Protein AF-A0A843KQL4-F1 (afdb_monomer)

Solvent-accessible surface area (backbone atoms only — not comparable to full-atom values): 5276 Å² total; per-residue (Å²): 132,83,59,69,46,58,51,49,35,49,45,42,48,71,45,52,50,55,50,54,46,50,42,54,73,65,51,84,38,61,89,78,55,59,68,69,56,55,52,53,52,51,51,55,51,51,52,54,34,55,60,31,44,73,75,45,60,76,89,53,32,64,64,54,48,52,47,50,54,50,39,50,52,56,48,51,52,52,53,55,51,55,58,76,68,52,76,78,84,82,128

Foldseek 3Di:
DPDVLVVLLCCLLPPVLVVLLVCCLVCVCVPPDDLVRSLVVNVVSLVSNVVSLVVDDPVCSVVSVVSSVVSNVVSVVSSVVSVVVDDPDDD

Secondary structure (DSSP, 8-state):
---HHHHHHHHIIIIIHHHHHHHHHTSTTTTTS-HHHHHHHHHHHHHHHHHHHTTS-TTTHHHHHHHHHHHHHHHHHHHHHHHHTSPP---

Radius of gyration: 15.16 Å; Cα contacts (8 Å, |Δi|>4): 60; chains: 1; bounding box: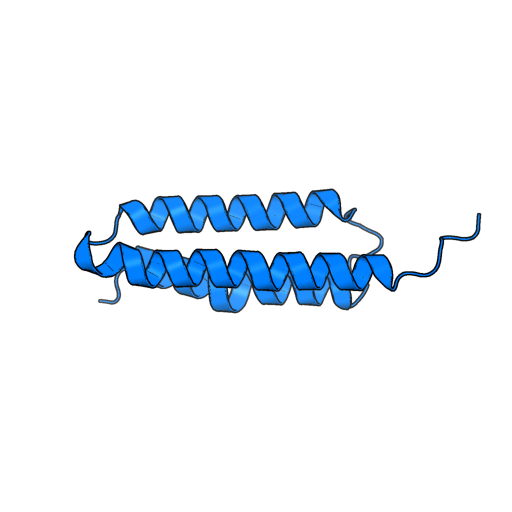 48×18×42 Å

Nearest PDB structures (foldseek):
  6yo8-assembly2_C  TM=5.116E-01  e=3.878E+00  Homo sapiens
  1ywt-assembly1_A  TM=5.260E-01  e=5.109E+00  Homo sapiens
  6byj-assembly1_A  TM=5.371E-01  e=8.864E+00  Homo sapiens

Mean predicted aligned error: 6.34 Å

pLDDT: mean 84.56, std 15.19, range [39.91, 97.25]

Sequence (91 aa):
MTNPHKQLIDTICNEVLPNMVRLCESKKMADALNQDQFVTLIEQKIERANKSLKMLPPEEQPLYRQKIDYAYADNIDRLRREIANRPPVSL

Structure (mmCIF, N/CA/C/O backbone):
data_AF-A0A843KQL4-F1
#
_entry.id   AF-A0A843KQL4-F1
#
loop_
_atom_site.group_PDB
_atom_site.id
_atom_site.type_symbol
_atom_site.label_atom_id
_atom_site.label_alt_id
_atom_site.label_comp_id
_atom_site.label_asym_id
_atom_site.label_entity_id
_atom_site.label_seq_id
_atom_site.pdbx_PDB_ins_code
_atom_site.Cartn_x
_atom_site.Cartn_y
_atom_site.Cartn_z
_atom_site.occupancy
_atom_site.B_iso_or_equiv
_atom_site.auth_seq_id
_atom_site.auth_comp_id
_atom_site.auth_asym_id
_atom_site.auth_atom_id
_atom_site.pdbx_PDB_model_num
ATOM 1 N N . MET A 1 1 ? -24.177 1.277 5.577 1.00 53.41 1 MET A N 1
ATOM 2 C CA . MET A 1 1 ? -23.251 2.029 4.702 1.00 53.41 1 MET A CA 1
ATOM 3 C C . MET A 1 1 ? -21.836 1.621 5.059 1.00 53.41 1 MET A C 1
ATOM 5 O O . MET A 1 1 ? -21.492 1.662 6.234 1.00 53.41 1 MET A O 1
ATOM 9 N N . THR A 1 2 ? -21.051 1.152 4.094 1.00 73.38 2 THR A N 1
ATOM 10 C CA . THR A 1 2 ? -19.653 0.758 4.319 1.00 73.38 2 THR A CA 1
ATOM 11 C C . THR A 1 2 ? -18.834 2.004 4.659 1.00 73.38 2 THR A C 1
ATOM 13 O O . THR A 1 2 ? -19.000 3.035 4.013 1.00 73.38 2 THR A O 1
ATOM 16 N N . ASN A 1 3 ? -17.991 1.944 5.693 1.00 88.25 3 ASN A N 1
ATOM 17 C CA . ASN A 1 3 ? -17.180 3.091 6.103 1.00 88.25 3 ASN A CA 1
ATOM 18 C C . ASN A 1 3 ? -16.250 3.510 4.936 1.00 88.25 3 ASN A C 1
ATOM 20 O O . ASN A 1 3 ? -15.478 2.671 4.459 1.00 88.25 3 ASN A O 1
ATOM 24 N N . PRO A 1 4 ? -16.295 4.777 4.481 1.00 93.31 4 PRO A N 1
ATOM 25 C CA . PRO A 1 4 ? -15.552 5.227 3.303 1.00 93.31 4 PRO A CA 1
ATOM 26 C C . PRO A 1 4 ? -14.030 5.145 3.486 1.00 93.31 4 PRO A C 1
ATOM 28 O O . PRO A 1 4 ? -13.302 4.921 2.521 1.00 93.31 4 PRO A O 1
ATOM 31 N N . HIS A 1 5 ? -13.530 5.267 4.719 1.00 95.06 5 HIS A N 1
ATOM 32 C CA . HIS A 1 5 ? -12.105 5.119 5.017 1.00 95.06 5 HIS A CA 1
ATOM 33 C C . HIS A 1 5 ? -11.646 3.665 4.892 1.0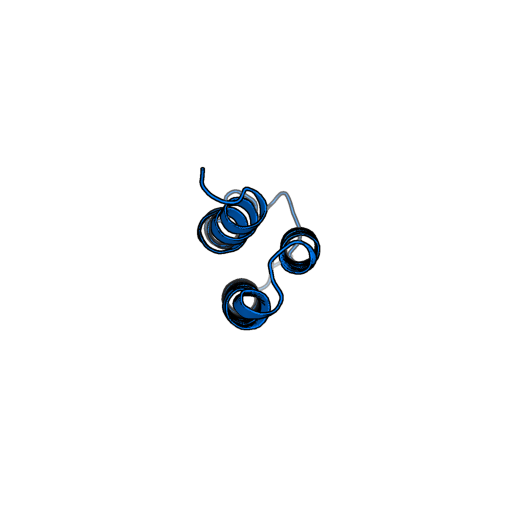0 95.06 5 HIS A C 1
ATOM 35 O O . HIS A 1 5 ? -10.568 3.423 4.353 1.00 95.06 5 HIS A O 1
ATOM 41 N N . LYS A 1 6 ? -12.479 2.701 5.311 1.00 94.38 6 LYS A N 1
ATOM 42 C CA . LYS A 1 6 ? -12.202 1.267 5.118 1.00 94.38 6 LYS A CA 1
ATOM 43 C C . LYS A 1 6 ? -12.140 0.929 3.635 1.00 94.38 6 LYS A C 1
ATOM 45 O O . LYS A 1 6 ? -11.152 0.361 3.185 1.00 94.38 6 LYS A O 1
ATOM 50 N N . GLN A 1 7 ? -13.143 1.373 2.872 1.00 95.12 7 GLN A N 1
ATOM 51 C CA . GLN A 1 7 ? -13.173 1.174 1.422 1.00 95.12 7 GLN A CA 1
ATOM 52 C C . GLN A 1 7 ? -11.942 1.766 0.741 1.00 95.12 7 GLN A C 1
ATOM 54 O O . GLN A 1 7 ? -11.346 1.108 -0.100 1.00 95.12 7 GLN A O 1
ATOM 59 N N . LEU A 1 8 ? -11.514 2.972 1.127 1.00 95.56 8 LEU A N 1
ATOM 60 C CA . LEU A 1 8 ? -10.320 3.570 0.538 1.00 95.56 8 LEU A CA 1
ATOM 61 C C . LEU A 1 8 ? -9.058 2.745 0.822 1.00 95.56 8 LEU A C 1
ATOM 63 O O . LEU A 1 8 ? -8.253 2.554 -0.088 1.00 95.56 8 LEU A O 1
ATOM 67 N N . ILE A 1 9 ? -8.876 2.270 2.058 1.00 95.81 9 ILE A N 1
ATOM 68 C CA . ILE A 1 9 ? -7.731 1.416 2.406 1.00 95.81 9 ILE A CA 1
ATOM 69 C C . ILE A 1 9 ? -7.792 0.118 1.596 1.00 95.81 9 ILE A C 1
ATOM 71 O O . ILE A 1 9 ? -6.798 -0.268 0.987 1.00 95.81 9 ILE A O 1
ATOM 75 N N . ASP A 1 10 ? -8.965 -0.510 1.522 1.00 95.94 10 ASP A N 1
ATOM 76 C CA . ASP A 1 10 ? -9.169 -1.746 0.771 1.00 95.94 10 ASP A CA 1
ATOM 77 C C . ASP A 1 10 ? -8.861 -1.569 -0.718 1.00 95.94 10 ASP A C 1
ATOM 79 O O . ASP A 1 10 ? -8.090 -2.353 -1.269 1.00 95.94 10 ASP A O 1
ATOM 83 N N . THR A 1 11 ? -9.378 -0.516 -1.353 1.00 96.38 11 THR A N 1
ATOM 84 C CA . THR A 1 11 ? -9.095 -0.196 -2.757 1.00 96.38 11 THR A CA 1
ATOM 85 C C . THR A 1 11 ? -7.608 0.074 -2.981 1.00 96.38 11 THR A C 1
ATOM 87 O O . THR A 1 11 ? -7.031 -0.412 -3.955 1.00 96.38 11 THR A O 1
ATOM 90 N N . ILE A 1 12 ? -6.947 0.816 -2.085 1.00 95.38 12 ILE A N 1
ATOM 91 C CA . ILE A 1 12 ? -5.513 1.095 -2.225 1.00 95.38 12 ILE A CA 1
ATOM 92 C C . ILE A 1 12 ? -4.702 -0.204 -2.159 1.00 95.38 12 ILE A C 1
ATOM 94 O O . ILE A 1 12 ? -3.904 -0.472 -3.058 1.00 95.38 12 ILE A O 1
ATOM 98 N N . CYS A 1 13 ? -4.926 -1.012 -1.123 1.00 95.44 13 CYS A N 1
ATOM 99 C CA . CYS A 1 13 ? -4.149 -2.220 -0.860 1.00 95.44 13 CYS A CA 1
ATOM 100 C C . CYS A 1 13 ? -4.417 -3.340 -1.873 1.00 95.44 13 CYS A C 1
ATOM 102 O O . CYS A 1 13 ? -3.483 -4.037 -2.259 1.00 95.44 13 CYS A O 1
ATOM 104 N N . ASN A 1 14 ? -5.669 -3.521 -2.300 1.00 94.56 14 ASN A N 1
ATOM 105 C CA . ASN A 1 14 ? -6.070 -4.683 -3.095 1.00 94.56 14 ASN A CA 1
ATOM 106 C C . ASN A 1 14 ? -6.101 -4.416 -4.605 1.00 94.56 14 ASN A C 1
ATOM 108 O O . ASN A 1 14 ? -6.002 -5.359 -5.387 1.00 94.56 14 ASN A O 1
ATOM 112 N N . GLU A 1 15 ? -6.253 -3.159 -5.028 1.00 93.88 15 GLU A N 1
ATOM 113 C CA . GLU A 1 15 ? -6.424 -2.820 -6.444 1.00 93.88 15 GLU A CA 1
ATOM 114 C C . GLU A 1 15 ? -5.339 -1.868 -6.934 1.00 93.88 15 GLU A C 1
ATOM 116 O O . GLU A 1 15 ? -4.619 -2.189 -7.878 1.00 93.88 15 GLU A O 1
ATOM 121 N N . VAL A 1 16 ? -5.187 -0.704 -6.294 1.00 93.50 16 VAL A N 1
ATOM 122 C CA . VAL A 1 16 ? -4.308 0.361 -6.801 1.00 93.50 16 VAL A CA 1
ATOM 123 C C . VAL A 1 16 ? -2.847 -0.075 -6.792 1.00 93.50 16 VAL A C 1
ATOM 125 O O . VAL A 1 16 ? -2.207 -0.029 -7.842 1.00 93.50 16 VAL A O 1
ATOM 128 N N . LEU A 1 17 ? -2.320 -0.510 -5.642 1.00 92.38 17 LEU A N 1
ATOM 129 C CA . LEU A 1 17 ? -0.911 -0.900 -5.533 1.00 92.38 17 LEU A CA 1
ATOM 130 C C . LEU A 1 17 ? -0.570 -2.097 -6.438 1.00 92.38 17 LEU A C 1
ATOM 132 O O . LEU A 1 17 ? 0.343 -1.957 -7.257 1.00 92.38 17 LEU A O 1
ATOM 136 N N . PRO A 1 18 ? -1.331 -3.214 -6.421 1.00 91.56 18 PRO A N 1
ATOM 137 C CA . PRO A 1 18 ? -1.032 -4.349 -7.291 1.00 91.56 18 PRO A CA 1
ATOM 138 C C . PRO A 1 18 ? -1.100 -4.005 -8.780 1.00 91.56 18 PRO A C 1
ATOM 140 O O . PRO A 1 18 ? -0.288 -4.502 -9.561 1.00 91.56 18 PRO A O 1
ATOM 143 N N . ASN A 1 19 ? -2.043 -3.152 -9.196 1.00 89.94 19 ASN A N 1
ATOM 144 C CA . ASN A 1 19 ? -2.150 -2.740 -10.595 1.00 89.94 19 ASN A CA 1
ATOM 145 C C . ASN A 1 19 ? -0.998 -1.821 -11.016 1.00 89.94 19 ASN A C 1
ATOM 147 O O . ASN A 1 19 ? -0.496 -1.964 -12.128 1.00 89.94 19 ASN A O 1
ATOM 151 N N . MET A 1 20 ? -0.533 -0.927 -10.139 1.00 87.44 20 MET A N 1
ATOM 152 C CA . MET A 1 20 ? 0.652 -0.107 -10.405 1.00 87.44 20 MET A CA 1
ATOM 153 C C . MET A 1 20 ? 1.905 -0.965 -10.604 1.00 87.44 20 MET A C 1
ATOM 155 O O . MET A 1 20 ? 2.648 -0.747 -11.560 1.00 87.44 20 MET A O 1
ATOM 159 N N . VAL A 1 21 ? 2.114 -1.973 -9.753 1.00 87.31 21 VAL A N 1
ATOM 160 C CA . VAL A 1 21 ? 3.245 -2.901 -9.897 1.00 87.31 21 VAL A CA 1
ATOM 161 C C . VAL A 1 21 ? 3.129 -3.717 -11.183 1.00 87.31 21 VAL A C 1
ATOM 163 O O . VAL A 1 21 ? 4.093 -3.781 -11.940 1.00 87.3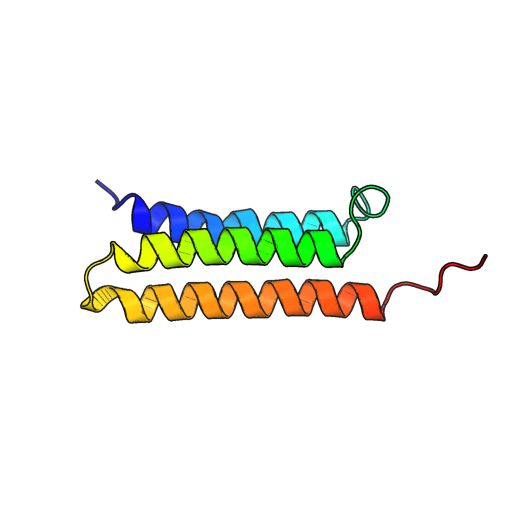1 21 VAL A O 1
ATOM 166 N N . ARG A 1 22 ? 1.940 -4.247 -11.505 1.00 86.88 22 ARG A N 1
ATOM 167 C CA . ARG A 1 22 ? 1.699 -4.957 -12.778 1.00 86.88 22 ARG A CA 1
ATOM 168 C C . ARG A 1 22 ? 2.002 -4.094 -14.001 1.00 86.88 22 ARG A C 1
ATOM 170 O O . ARG A 1 22 ? 2.520 -4.598 -14.994 1.00 86.88 22 ARG A O 1
ATOM 177 N N . LEU A 1 23 ? 1.680 -2.800 -13.961 1.00 81.94 23 LEU A N 1
ATOM 178 C CA . LEU A 1 23 ? 2.007 -1.879 -15.052 1.00 81.94 23 LEU A CA 1
ATOM 179 C C . LEU A 1 23 ? 3.524 -1.729 -15.224 1.00 81.94 23 LEU A C 1
ATOM 181 O O . LEU A 1 23 ? 3.999 -1.763 -16.361 1.00 81.94 23 LEU A O 1
ATOM 185 N N . CYS A 1 24 ? 4.270 -1.641 -14.120 1.00 78.62 24 CYS A N 1
ATOM 186 C CA . CYS A 1 24 ? 5.734 -1.616 -14.131 1.00 78.62 24 CYS A CA 1
ATOM 187 C C . CYS A 1 24 ? 6.333 -2.929 -14.678 1.00 78.62 24 CYS A C 1
ATOM 189 O O . CYS A 1 24 ? 7.178 -2.888 -15.574 1.00 78.62 24 CYS A O 1
ATOM 191 N N . GLU A 1 25 ? 5.840 -4.081 -14.208 1.00 78.06 25 GLU A N 1
ATOM 192 C CA . GLU A 1 25 ? 6.224 -5.426 -14.678 1.00 78.06 25 GLU A CA 1
ATOM 193 C C . GLU A 1 25 ? 5.947 -5.601 -16.181 1.00 78.06 25 GLU A C 1
ATOM 195 O O . GLU A 1 25 ? 6.764 -6.131 -16.929 1.00 78.06 25 GLU A O 1
ATOM 200 N N . SER A 1 26 ? 4.806 -5.099 -16.667 1.00 76.50 26 SER A N 1
ATOM 201 C CA . SER A 1 26 ? 4.372 -5.286 -18.059 1.00 76.50 26 SER A CA 1
ATOM 202 C C . SER A 1 26 ? 5.197 -4.526 -19.106 1.00 76.50 26 SER A C 1
ATOM 204 O O . SER A 1 26 ? 4.858 -4.573 -20.288 1.00 76.50 26 SER A O 1
ATOM 206 N N . LYS A 1 27 ? 6.235 -3.779 -18.700 1.00 65.38 27 LYS A N 1
ATOM 207 C CA . LYS A 1 27 ? 7.054 -2.880 -19.538 1.00 65.38 27 LYS A CA 1
ATOM 208 C C . LYS A 1 27 ? 6.281 -1.798 -20.308 1.00 65.38 27 LYS A C 1
ATOM 210 O O . LYS A 1 27 ? 6.910 -0.944 -20.918 1.00 65.38 27 LYS A O 1
ATOM 215 N N . LYS A 1 28 ? 4.946 -1.734 -20.210 1.00 57.31 28 LYS A N 1
ATOM 216 C CA . LYS A 1 28 ? 4.102 -0.695 -20.833 1.00 57.31 28 LYS A CA 1
ATOM 217 C C . LYS A 1 28 ? 4.387 0.720 -20.315 1.00 57.31 28 LYS A C 1
ATOM 219 O O . LYS A 1 28 ? 3.999 1.683 -20.963 1.00 57.31 28 LYS A O 1
ATOM 224 N N . MET A 1 29 ? 5.044 0.841 -19.160 1.00 51.31 29 MET A N 1
ATOM 225 C CA . MET A 1 29 ? 5.522 2.110 -18.596 1.00 51.31 29 MET A CA 1
ATOM 226 C C . MET A 1 29 ? 7.046 2.167 -18.408 1.00 51.31 29 MET A C 1
ATOM 228 O O . MET A 1 29 ? 7.536 3.157 -17.869 1.00 51.31 29 MET A O 1
ATOM 232 N N . ALA A 1 30 ? 7.799 1.142 -18.835 1.00 50.69 30 ALA A N 1
ATOM 233 C CA . ALA A 1 30 ? 9.248 1.083 -18.608 1.00 50.69 30 ALA A CA 1
ATOM 234 C C . ALA A 1 30 ? 10.020 2.225 -19.295 1.00 50.69 30 ALA A C 1
ATOM 236 O O . ALA A 1 30 ? 11.110 2.547 -18.837 1.00 50.69 30 ALA A O 1
ATOM 237 N N . ASP A 1 31 ? 9.420 2.871 -20.300 1.00 54.66 31 ASP A N 1
ATOM 238 C CA . ASP A 1 31 ? 10.001 4.023 -20.998 1.00 54.66 31 ASP A CA 1
ATOM 239 C C . ASP A 1 31 ? 9.554 5.391 -20.436 1.00 54.66 31 ASP A C 1
ATOM 241 O O . ASP A 1 31 ? 10.093 6.416 -20.843 1.00 54.66 31 ASP A O 1
ATOM 245 N N . ALA A 1 32 ? 8.577 5.450 -19.513 1.00 54.94 32 ALA A N 1
ATOM 246 C CA . ALA A 1 32 ? 7.952 6.716 -19.088 1.00 54.94 32 ALA A CA 1
ATOM 247 C C . ALA A 1 32 ? 8.214 7.125 -17.627 1.00 54.94 32 ALA A C 1
ATOM 249 O O . ALA A 1 32 ? 8.185 8.316 -17.321 1.00 54.94 32 ALA A O 1
ATOM 250 N N . LEU A 1 33 ? 8.448 6.174 -16.717 1.00 62.81 33 LEU A N 1
ATOM 251 C CA . LEU A 1 33 ? 8.698 6.448 -15.297 1.00 62.81 33 LEU A CA 1
ATOM 252 C C . LEU A 1 33 ? 9.863 5.591 -14.799 1.00 62.81 33 LEU A C 1
ATOM 254 O O . LEU A 1 33 ? 9.814 4.359 -14.862 1.00 62.81 33 LEU A O 1
ATOM 258 N N . ASN A 1 34 ? 10.889 6.245 -14.256 1.00 70.31 34 ASN A N 1
ATOM 259 C CA . ASN A 1 34 ? 11.993 5.550 -13.604 1.00 70.31 34 ASN A CA 1
ATOM 260 C C . ASN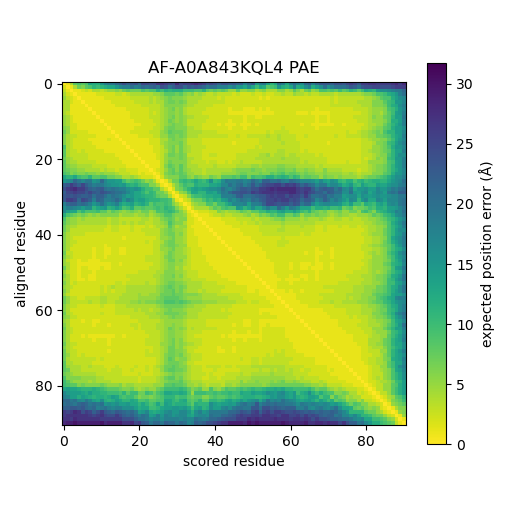 A 1 34 ? 11.521 4.940 -12.279 1.00 70.31 34 ASN A C 1
ATOM 262 O O . ASN A 1 34 ? 10.617 5.445 -11.617 1.00 70.31 34 ASN A O 1
ATOM 266 N N . GLN A 1 35 ? 12.158 3.841 -11.890 1.00 69.31 35 GLN A N 1
ATOM 267 C CA . GLN A 1 35 ? 11.864 3.049 -10.695 1.00 69.31 35 GLN A CA 1
ATOM 268 C C . GLN A 1 35 ? 11.572 3.880 -9.435 1.00 69.31 35 GLN A C 1
ATOM 270 O O . GLN A 1 35 ? 10.589 3.616 -8.741 1.00 69.31 35 GLN A O 1
ATOM 275 N N . ASP A 1 36 ? 12.401 4.883 -9.153 1.00 78.56 36 ASP A N 1
ATOM 276 C CA . ASP A 1 36 ? 12.257 5.725 -7.962 1.00 78.56 36 ASP A CA 1
ATOM 277 C C . ASP A 1 36 ? 10.927 6.481 -7.959 1.00 78.56 36 ASP A C 1
ATOM 279 O O . ASP A 1 36 ? 10.286 6.615 -6.922 1.00 78.56 36 ASP A O 1
ATOM 283 N N . GLN A 1 37 ? 10.441 6.879 -9.137 1.00 82.62 37 GLN A N 1
ATOM 284 C CA . GLN A 1 37 ? 9.143 7.531 -9.274 1.00 82.62 37 GLN A CA 1
ATOM 285 C C . GLN A 1 37 ? 8.000 6.557 -8.962 1.00 82.62 37 GLN A C 1
ATOM 287 O O . GLN A 1 37 ? 7.021 6.948 -8.330 1.00 82.62 37 GLN A O 1
ATOM 292 N N . PHE A 1 38 ? 8.122 5.279 -9.335 1.00 83.69 38 PHE A N 1
ATOM 293 C CA . PHE A 1 38 ? 7.139 4.257 -8.960 1.00 83.69 38 PHE A CA 1
ATOM 294 C C . PHE A 1 38 ? 7.111 4.006 -7.453 1.00 83.69 38 PHE A C 1
ATOM 296 O O . PHE A 1 38 ? 6.025 3.916 -6.877 1.00 83.69 38 PHE A O 1
ATOM 303 N N . VAL A 1 39 ? 8.280 3.940 -6.810 1.00 86.50 39 VAL A N 1
ATOM 304 C CA . VAL A 1 39 ? 8.380 3.810 -5.349 1.00 86.50 39 VAL A CA 1
ATOM 305 C C . 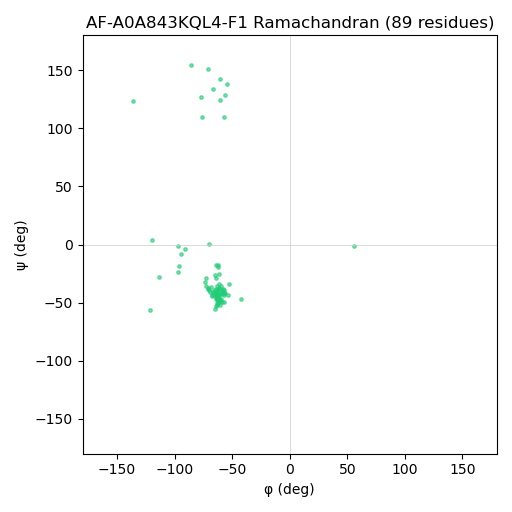VAL A 1 39 ? 7.725 5.011 -4.668 1.00 86.50 39 VAL A C 1
ATOM 307 O O . VAL A 1 39 ? 6.838 4.819 -3.838 1.00 86.50 39 VAL A O 1
ATOM 310 N N . THR A 1 40 ? 8.047 6.236 -5.095 1.00 90.06 40 THR A N 1
ATOM 311 C CA . THR A 1 40 ? 7.417 7.455 -4.566 1.00 90.06 40 THR A CA 1
ATOM 312 C C . THR A 1 40 ? 5.895 7.430 -4.726 1.00 90.06 40 THR A C 1
ATOM 314 O O . THR A 1 40 ? 5.165 7.805 -3.808 1.00 90.06 40 THR A O 1
ATOM 317 N N . LEU A 1 41 ? 5.376 6.967 -5.867 1.00 90.94 41 LEU A N 1
ATOM 318 C CA . LEU A 1 41 ? 3.929 6.870 -6.069 1.00 90.94 41 LEU A CA 1
ATOM 319 C C . LEU A 1 41 ? 3.283 5.845 -5.124 1.00 90.94 41 LEU A C 1
ATOM 321 O O . LEU A 1 41 ? 2.196 6.110 -4.609 1.00 90.94 41 LEU A O 1
ATOM 325 N N . ILE A 1 42 ? 3.926 4.700 -4.875 1.00 91.88 42 ILE A N 1
ATOM 326 C CA . ILE A 1 42 ? 3.454 3.716 -3.888 1.00 91.88 42 ILE A CA 1
ATOM 327 C C . ILE A 1 42 ? 3.427 4.337 -2.490 1.00 91.88 42 ILE A C 1
ATOM 329 O O . ILE A 1 42 ? 2.399 4.261 -1.814 1.00 91.88 42 ILE A O 1
ATOM 333 N N . GLU A 1 43 ? 4.506 5.003 -2.079 1.00 93.56 43 GLU A N 1
ATOM 334 C CA . GLU A 1 43 ? 4.603 5.667 -0.775 1.00 93.56 43 GLU A CA 1
ATOM 335 C C . GLU A 1 43 ? 3.495 6.713 -0.587 1.00 93.56 43 GLU A C 1
ATOM 337 O O . GLU A 1 43 ? 2.842 6.737 0.456 1.00 93.56 43 GLU A O 1
ATOM 342 N N . GLN A 1 44 ? 3.176 7.498 -1.621 1.00 95.62 44 GLN A N 1
ATOM 343 C CA . GLN A 1 44 ? 2.057 8.450 -1.589 1.00 95.62 44 GLN A CA 1
ATOM 344 C C . GLN A 1 44 ? 0.696 7.765 -1.378 1.00 95.62 44 GLN A C 1
ATOM 346 O O . GLN A 1 44 ? -0.173 8.287 -0.668 1.00 95.62 44 GLN A O 1
ATOM 351 N N . LYS A 1 45 ? 0.465 6.592 -1.986 1.00 95.56 45 LYS A N 1
ATOM 352 C CA . LYS A 1 45 ? -0.777 5.831 -1.759 1.00 95.56 45 LYS A CA 1
ATOM 353 C C . LYS A 1 45 ? -0.827 5.260 -0.345 1.00 95.56 45 LYS A C 1
ATOM 355 O O . LYS A 1 45 ? -1.879 5.338 0.291 1.00 95.56 45 LYS A O 1
ATOM 360 N N . ILE A 1 46 ? 0.293 4.756 0.167 1.00 96.69 46 ILE A N 1
ATOM 361 C CA . ILE A 1 46 ? 0.408 4.267 1.545 1.00 96.69 46 ILE A CA 1
ATOM 362 C C . ILE A 1 46 ? 0.187 5.395 2.553 1.00 96.69 46 ILE A C 1
ATOM 364 O O . ILE A 1 46 ? -0.547 5.214 3.524 1.00 96.69 46 ILE A O 1
ATOM 368 N N . GLU A 1 47 ? 0.727 6.589 2.312 1.00 97.06 47 GLU A N 1
ATOM 369 C CA . GLU A 1 47 ? 0.478 7.760 3.154 1.00 97.06 47 GLU A CA 1
ATOM 370 C C . GLU A 1 47 ? -1.022 8.095 3.204 1.00 97.06 47 GLU A C 1
ATOM 372 O O . GLU A 1 47 ? -1.585 8.341 4.275 1.00 97.06 47 GLU A O 1
ATOM 377 N N . ARG A 1 48 ? -1.711 8.038 2.057 1.00 96.69 48 ARG A N 1
ATOM 378 C CA . ARG A 1 48 ? -3.163 8.257 1.983 1.00 96.69 48 ARG A CA 1
ATOM 379 C C . ARG A 1 48 ? -3.960 7.184 2.734 1.00 96.69 48 ARG A C 1
ATOM 381 O O . ARG A 1 48 ? -4.929 7.527 3.419 1.00 96.69 48 ARG A O 1
ATOM 388 N N . ALA A 1 49 ? -3.559 5.917 2.638 1.00 96.12 49 ALA A N 1
ATOM 389 C CA . ALA A 1 49 ? -4.168 4.828 3.399 1.00 96.12 49 ALA A CA 1
ATOM 390 C C . ALA A 1 49 ? -3.964 5.030 4.911 1.00 96.12 49 ALA A C 1
ATOM 392 O O . ALA A 1 49 ? -4.924 4.972 5.674 1.00 96.12 49 ALA A O 1
ATOM 393 N N . ASN A 1 50 ? -2.753 5.404 5.334 1.00 96.88 50 ASN A N 1
ATOM 394 C CA . ASN A 1 50 ? -2.426 5.709 6.728 1.00 96.88 50 ASN A CA 1
ATOM 395 C C . ASN A 1 50 ? -3.190 6.922 7.282 1.00 96.88 50 ASN A C 1
ATOM 397 O O . ASN A 1 50 ? -3.584 6.925 8.448 1.00 96.88 50 ASN A O 1
ATOM 401 N N . LYS A 1 51 ? -3.444 7.954 6.468 1.00 97.25 51 LYS A N 1
ATOM 402 C CA . LYS A 1 51 ? -4.319 9.073 6.864 1.00 97.25 51 LYS A CA 1
ATOM 403 C C . LYS A 1 51 ? -5.750 8.599 7.117 1.00 97.25 51 LYS A C 1
ATOM 405 O O . LYS A 1 51 ? -6.359 9.023 8.090 1.00 97.25 51 LYS A O 1
ATOM 410 N N . SER A 1 52 ? -6.260 7.691 6.288 1.00 96.12 52 SER A N 1
ATOM 411 C CA . SER A 1 52 ? -7.607 7.129 6.462 1.00 96.12 52 SER A CA 1
ATOM 412 C C . SER A 1 52 ? -7.698 6.143 7.620 1.00 96.12 52 SER A C 1
ATOM 414 O O . SER A 1 52 ? -8.717 6.108 8.299 1.00 96.12 52 SER A O 1
ATOM 416 N N . LEU A 1 53 ? -6.621 5.410 7.906 1.00 96.94 53 LEU A N 1
ATOM 417 C CA . LEU A 1 53 ? -6.519 4.525 9.063 1.00 96.94 53 LEU A CA 1
ATOM 418 C C . LEU A 1 53 ? -6.784 5.273 10.374 1.00 96.94 53 LEU A C 1
ATOM 420 O O . LEU A 1 53 ? -7.515 4.781 11.225 1.00 96.94 53 LEU A O 1
ATOM 424 N N . LYS A 1 54 ? -6.242 6.490 10.514 1.00 95.44 54 LYS A N 1
ATOM 425 C CA . LYS A 1 54 ? -6.440 7.340 11.703 1.00 95.44 54 LYS A CA 1
ATOM 426 C C . LYS A 1 54 ? -7.896 7.773 11.911 1.00 95.44 54 LYS A C 1
ATOM 428 O O . LYS A 1 54 ? -8.236 8.203 13.006 1.00 95.44 54 LYS A O 1
ATOM 433 N N . MET A 1 55 ? -8.732 7.666 10.878 1.00 96.06 55 MET A N 1
ATOM 434 C CA . MET A 1 55 ? -10.162 7.986 10.930 1.00 96.06 55 MET A CA 1
ATOM 435 C C . MET A 1 55 ? -11.021 6.762 11.289 1.00 96.06 55 MET A C 1
ATOM 437 O O . MET A 1 55 ? -12.240 6.882 11.404 1.00 96.06 55 MET A O 1
ATOM 441 N N . LEU A 1 56 ? -10.413 5.577 11.432 1.00 94.19 56 LEU A N 1
ATOM 442 C CA . LEU A 1 56 ? -11.098 4.369 11.885 1.00 94.19 56 LEU A CA 1
ATOM 443 C C . LEU A 1 56 ? -11.138 4.287 13.417 1.00 94.19 56 LEU A C 1
ATOM 445 O O . LEU A 1 56 ? -10.242 4.820 14.083 1.00 94.19 56 LEU A O 1
ATOM 449 N N . PRO A 1 57 ? -12.127 3.568 13.980 1.00 95.00 57 PRO A N 1
ATOM 450 C CA . PRO A 1 57 ? -12.151 3.257 15.404 1.00 95.00 57 PRO A CA 1
ATOM 451 C C . PRO A 1 57 ? -10.852 2.559 15.853 1.00 95.00 57 PRO A C 1
ATOM 453 O O . PRO A 1 57 ? -10.354 1.703 15.111 1.00 95.00 57 PRO A O 1
ATOM 456 N N . PRO A 1 58 ? -10.277 2.907 17.023 1.00 95.00 58 PRO A N 1
ATOM 457 C CA . PRO A 1 58 ? -8.998 2.365 17.496 1.00 95.00 58 PRO A CA 1
ATOM 458 C C . PRO A 1 58 ? -8.917 0.836 17.505 1.00 95.00 58 PRO A C 1
ATOM 460 O O . PRO A 1 58 ? -7.861 0.281 17.217 1.00 95.00 58 PRO A O 1
ATOM 463 N N . GLU A 1 59 ? -10.025 0.158 17.783 1.00 96.25 59 GLU A N 1
ATOM 464 C CA . GLU A 1 59 ? -10.147 -1.299 17.802 1.00 96.25 59 GLU A CA 1
ATOM 465 C C . GLU A 1 59 ? -9.932 -1.949 16.426 1.00 96.25 59 GLU A C 1
ATOM 467 O O . GLU A 1 59 ? -9.477 -3.087 16.340 1.00 96.25 59 GLU A O 1
ATOM 472 N N . GLU A 1 60 ? -10.194 -1.221 15.339 1.00 94.38 60 GLU A N 1
ATOM 473 C CA . GLU A 1 60 ? -10.022 -1.717 13.972 1.00 94.38 60 GLU A CA 1
ATOM 474 C C . GLU A 1 60 ? -8.678 -1.319 13.353 1.00 94.38 60 GLU A C 1
ATOM 476 O O . GLU A 1 60 ? -8.228 -1.924 12.376 1.00 94.38 60 GLU A O 1
ATOM 481 N N . GLN A 1 61 ? -8.007 -0.308 13.913 1.00 95.50 61 GLN A N 1
ATOM 482 C CA . GLN A 1 61 ? -6.749 0.197 13.368 1.00 95.50 61 GLN A CA 1
ATOM 483 C C . GLN A 1 61 ? -5.637 -0.864 13.276 1.00 95.50 61 GLN A C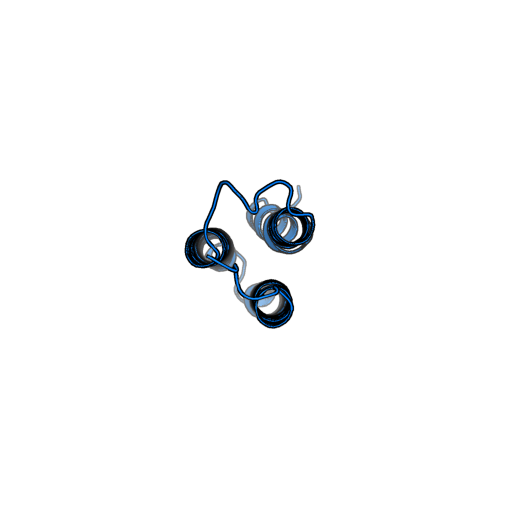 1
ATOM 485 O O . GLN A 1 61 ? -4.928 -0.858 12.271 1.00 95.50 61 GLN A O 1
ATOM 490 N N . PRO A 1 62 ? -5.451 -1.796 14.233 1.00 97.06 62 PRO A N 1
ATOM 491 C CA . PRO A 1 62 ? -4.418 -2.826 14.115 1.00 97.06 62 PRO A CA 1
ATOM 492 C C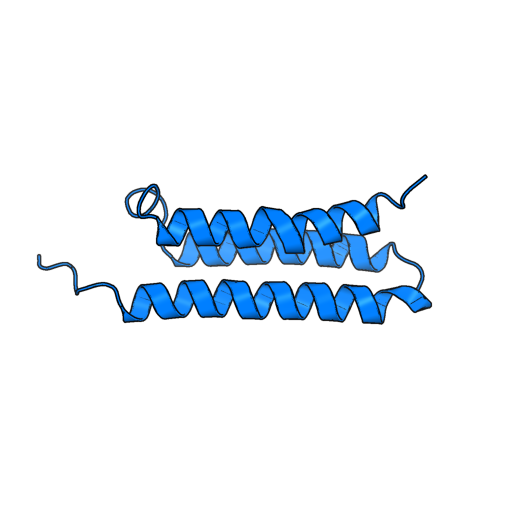 . PRO A 1 62 ? -4.591 -3.711 12.875 1.00 97.06 62 PRO A C 1
ATOM 494 O O . PRO A 1 62 ? -3.619 -3.973 12.167 1.00 97.06 62 PRO A O 1
ATOM 497 N N . LEU A 1 63 ? -5.831 -4.107 12.571 1.00 95.88 63 LEU A N 1
ATOM 498 C CA . LEU A 1 63 ? -6.152 -4.955 11.422 1.00 95.88 63 LEU A CA 1
ATOM 499 C C . LEU A 1 63 ? -5.811 -4.252 10.102 1.00 95.88 63 LEU A C 1
ATOM 501 O O . LEU A 1 63 ? -5.118 -4.799 9.244 1.00 95.88 63 LEU A O 1
ATOM 505 N N . TYR A 1 64 ? -6.271 -3.011 9.949 1.00 96.12 64 TYR A N 1
ATOM 506 C CA . TYR A 1 64 ? -6.029 -2.243 8.729 1.00 96.12 64 TYR A CA 1
ATOM 507 C C . TYR A 1 64 ? -4.575 -1.768 8.610 1.00 96.12 64 TYR A C 1
ATOM 509 O O . TYR A 1 64 ? -4.065 -1.672 7.496 1.00 96.12 64 TYR A O 1
ATOM 517 N N . ARG A 1 65 ? -3.878 -1.538 9.729 1.00 97.12 65 ARG A N 1
ATOM 518 C CA . ARG A 1 65 ? -2.434 -1.264 9.743 1.00 97.12 65 ARG A CA 1
ATOM 519 C C . ARG A 1 65 ? -1.651 -2.433 9.163 1.00 97.12 65 ARG A C 1
ATOM 521 O O . ARG A 1 65 ? -0.900 -2.235 8.218 1.00 97.12 65 ARG A O 1
ATOM 528 N N . GLN A 1 66 ? -1.897 -3.645 9.659 1.00 97.06 66 GLN A N 1
ATOM 529 C CA . GLN A 1 66 ? -1.232 -4.844 9.153 1.00 97.06 66 GLN A CA 1
ATOM 530 C C . GLN A 1 66 ? -1.468 -5.027 7.648 1.00 97.06 66 GLN A C 1
ATOM 532 O O . GLN A 1 66 ? -0.552 -5.388 6.913 1.00 97.06 66 GLN A O 1
ATOM 537 N N . LYS A 1 67 ? -2.684 -4.734 7.173 1.00 96.44 67 LYS A N 1
ATOM 538 C CA . LYS A 1 67 ? -3.015 -4.783 5.746 1.00 96.44 67 LYS A CA 1
ATOM 539 C C . LYS A 1 67 ? -2.216 -3.772 4.918 1.00 96.44 67 LYS A C 1
ATOM 541 O O . LYS A 1 67 ? -1.728 -4.122 3.844 1.00 96.44 67 LYS A O 1
ATOM 546 N N . ILE A 1 68 ? -2.084 -2.538 5.404 1.00 96.81 68 ILE A N 1
ATOM 547 C CA . ILE A 1 68 ? -1.285 -1.490 4.753 1.00 96.81 68 ILE A CA 1
ATOM 548 C C . ILE A 1 68 ? 0.189 -1.901 4.710 1.00 96.81 68 ILE A C 1
ATOM 550 O O . ILE A 1 68 ? 0.801 -1.831 3.645 1.00 96.81 68 ILE A O 1
ATOM 554 N N . ASP A 1 69 ? 0.730 -2.379 5.830 1.00 96.25 69 ASP A N 1
ATOM 555 C CA . ASP A 1 69 ? 2.132 -2.784 5.946 1.00 96.25 69 ASP A CA 1
ATOM 556 C C . ASP A 1 69 ? 2.453 -3.963 5.014 1.00 96.25 69 ASP A C 1
ATOM 558 O O . ASP A 1 69 ? 3.446 -3.931 4.286 1.00 96.25 69 ASP A O 1
ATOM 562 N N . TYR A 1 70 ? 1.574 -4.970 4.963 1.00 96.19 70 TYR A N 1
ATOM 563 C CA . TYR A 1 70 ? 1.715 -6.107 4.053 1.00 96.19 70 TYR A CA 1
ATOM 564 C C . TYR A 1 70 ? 1.648 -5.676 2.585 1.00 96.19 70 TYR A C 1
ATOM 566 O O . TYR A 1 70 ? 2.501 -6.060 1.787 1.00 96.19 70 TYR A O 1
ATOM 574 N N . ALA A 1 71 ? 0.665 -4.841 2.227 1.00 94.75 71 ALA A N 1
ATOM 575 C CA . ALA A 1 71 ? 0.526 -4.349 0.862 1.00 94.75 71 ALA A CA 1
ATOM 576 C C . ALA A 1 71 ? 1.745 -3.521 0.432 1.00 94.75 71 ALA A C 1
ATOM 578 O O . ALA A 1 71 ? 2.184 -3.631 -0.710 1.00 94.75 71 ALA A O 1
ATOM 579 N N . TYR A 1 72 ? 2.315 -2.716 1.329 1.00 94.56 72 TYR A N 1
ATOM 580 C CA . TYR A 1 72 ? 3.539 -1.978 1.041 1.00 94.56 72 TYR A CA 1
ATOM 581 C C . TYR A 1 72 ? 4.720 -2.919 0.787 1.00 94.56 72 TYR A C 1
ATOM 583 O O . TYR A 1 72 ? 5.354 -2.823 -0.265 1.00 94.56 72 TYR A O 1
ATOM 591 N N . ALA A 1 73 ? 4.981 -3.843 1.716 1.00 93.69 73 ALA A N 1
ATOM 592 C CA . ALA A 1 73 ? 6.107 -4.767 1.626 1.00 93.69 73 ALA A CA 1
ATOM 593 C C . ALA A 1 73 ? 6.045 -5.625 0.353 1.00 93.69 73 ALA A C 1
ATOM 595 O O . ALA A 1 73 ? 7.010 -5.651 -0.407 1.00 93.69 73 ALA A O 1
ATOM 596 N N . ASP A 1 74 ? 4.891 -6.240 0.067 1.00 93.81 74 ASP A N 1
ATOM 597 C CA . ASP A 1 74 ? 4.710 -7.094 -1.113 1.00 93.81 74 ASP A CA 1
ATOM 598 C C . ASP A 1 74 ? 4.968 -6.332 -2.422 1.00 93.81 74 ASP A C 1
ATOM 600 O O . ASP A 1 74 ? 5.718 -6.782 -3.290 1.00 93.81 74 ASP A O 1
ATOM 604 N N . ASN A 1 75 ? 4.400 -5.131 -2.558 1.00 90.38 75 ASN A N 1
ATOM 605 C CA . ASN A 1 75 ? 4.517 -4.365 -3.796 1.00 90.38 75 ASN A CA 1
ATOM 606 C C . ASN A 1 75 ? 5.923 -3.770 -3.991 1.00 90.38 75 ASN A C 1
ATOM 608 O O . ASN A 1 75 ? 6.421 -3.745 -5.118 1.00 90.38 75 ASN A O 1
ATOM 612 N N . ILE A 1 76 ? 6.593 -3.338 -2.918 1.00 89.56 76 ILE A N 1
ATOM 613 C CA . ILE A 1 76 ? 7.986 -2.874 -2.989 1.00 89.56 76 ILE A CA 1
ATOM 614 C C . ILE A 1 76 ? 8.934 -4.024 -3.324 1.00 89.56 76 ILE A C 1
ATOM 616 O O . ILE A 1 76 ? 9.807 -3.858 -4.177 1.00 89.56 76 ILE A O 1
ATOM 620 N N . ASP A 1 77 ? 8.762 -5.191 -2.706 1.00 90.06 77 ASP A N 1
ATOM 621 C CA . ASP A 1 77 ? 9.609 -6.351 -2.981 1.00 90.06 77 ASP A CA 1
ATOM 622 C C . ASP A 1 77 ? 9.450 -6.840 -4.422 1.00 90.06 77 ASP A C 1
ATOM 624 O O . ASP A 1 77 ? 10.441 -7.177 -5.074 1.00 90.06 77 ASP A O 1
ATOM 628 N N . ARG A 1 78 ? 8.227 -6.818 -4.961 1.00 87.31 78 ARG A N 1
ATOM 629 C CA . ARG A 1 78 ? 7.977 -7.124 -6.376 1.00 87.31 78 ARG A CA 1
ATOM 630 C C . ARG A 1 78 ? 8.668 -6.140 -7.313 1.00 87.31 78 ARG A C 1
ATOM 632 O O . ARG A 1 78 ? 9.361 -6.580 -8.228 1.00 87.31 78 ARG A O 1
ATOM 639 N N . LEU A 1 79 ? 8.564 -4.834 -7.048 1.00 83.44 79 LEU A N 1
ATOM 640 C CA . LEU A 1 79 ? 9.306 -3.832 -7.818 1.00 83.44 79 LEU A CA 1
ATOM 641 C C . LEU A 1 79 ? 10.813 -4.108 -7.769 1.00 83.44 79 LEU A C 1
ATOM 643 O O . LEU A 1 79 ? 11.437 -4.187 -8.823 1.00 83.44 79 LEU A O 1
ATOM 647 N N . ARG A 1 80 ? 11.371 -4.326 -6.567 1.00 82.12 80 ARG A N 1
ATOM 648 C CA . ARG A 1 80 ? 12.791 -4.659 -6.315 1.00 82.12 80 ARG A CA 1
ATOM 649 C C . ARG A 1 80 ? 13.278 -5.867 -7.114 1.00 82.12 80 ARG A C 1
ATOM 651 O O . ARG A 1 80 ? 14.368 -5.818 -7.680 1.00 82.12 80 ARG A O 1
ATOM 658 N N . ARG A 1 81 ? 12.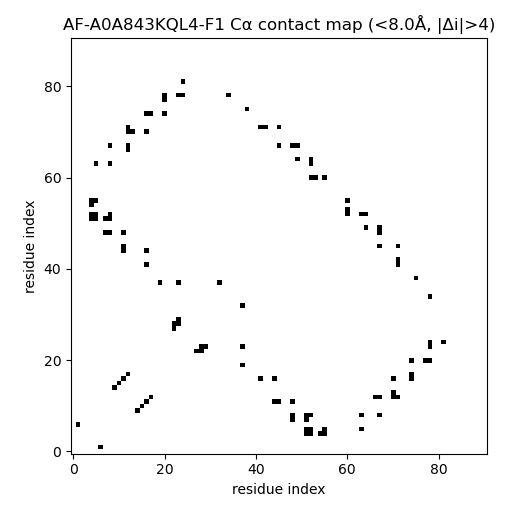481 -6.935 -7.190 1.00 82.06 81 ARG A N 1
ATOM 659 C CA . ARG A 1 81 ? 12.826 -8.149 -7.949 1.00 82.06 81 ARG A CA 1
ATOM 660 C C . ARG A 1 81 ? 12.880 -7.912 -9.452 1.00 82.06 81 ARG A C 1
ATOM 662 O O . ARG A 1 81 ? 13.801 -8.400 -10.098 1.00 82.06 81 ARG A O 1
ATOM 669 N N . GLU A 1 82 ? 11.946 -7.142 -10.003 1.00 72.81 82 GLU A N 1
ATOM 670 C CA . GLU A 1 82 ? 11.976 -6.805 -11.430 1.00 72.81 82 GLU A CA 1
ATOM 671 C C . GLU A 1 82 ? 13.256 -6.062 -11.822 1.00 72.81 82 GLU A C 1
ATOM 673 O O . GLU A 1 82 ? 13.803 -6.292 -12.896 1.00 72.81 82 GLU A O 1
ATOM 678 N N . ILE A 1 83 ? 13.782 -5.212 -10.942 1.00 64.88 83 ILE A N 1
ATOM 679 C CA . ILE A 1 83 ? 15.019 -4.456 -11.188 1.00 64.88 83 ILE A CA 1
ATOM 680 C C . ILE A 1 83 ? 16.232 -5.374 -11.237 1.00 64.88 83 ILE A C 1
ATOM 682 O O . ILE A 1 83 ? 17.054 -5.241 -12.140 1.00 64.88 83 ILE A O 1
ATOM 686 N N . ALA A 1 84 ? 16.324 -6.326 -10.305 1.00 65.38 84 ALA A N 1
ATOM 687 C CA . ALA A 1 84 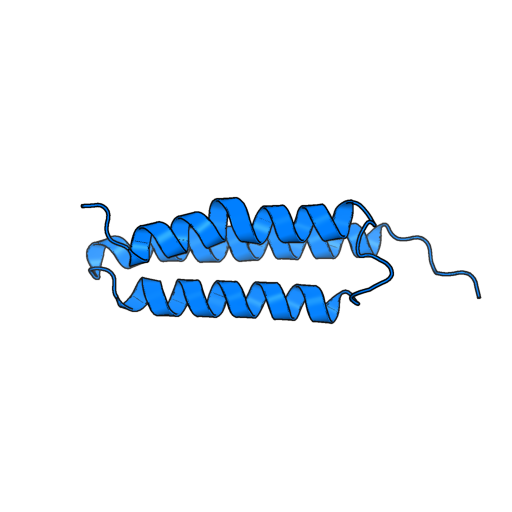? 17.411 -7.302 -10.284 1.00 65.38 84 ALA A CA 1
ATOM 688 C C . ALA A 1 84 ? 17.442 -8.173 -11.554 1.00 65.38 84 ALA A C 1
ATOM 690 O O . ALA A 1 84 ? 18.502 -8.663 -11.935 1.00 65.38 84 ALA A O 1
ATOM 691 N N . ASN A 1 85 ? 16.295 -8.333 -12.222 1.00 66.19 85 ASN A N 1
ATOM 692 C CA . ASN A 1 85 ? 16.142 -9.156 -13.419 1.00 66.19 85 ASN A CA 1
ATOM 693 C C . ASN A 1 85 ? 16.211 -8.365 -14.741 1.00 66.19 85 ASN A C 1
ATOM 695 O O . ASN A 1 85 ? 16.110 -8.970 -15.812 1.00 66.19 85 ASN A O 1
ATOM 699 N N . ARG A 1 86 ? 16.377 -7.031 -14.718 1.00 62.59 86 ARG A N 1
ATOM 700 C CA . ARG A 1 86 ? 16.547 -6.247 -15.953 1.00 62.59 86 ARG A CA 1
ATOM 701 C C . ARG A 1 86 ? 17.979 -6.412 -16.482 1.00 62.59 86 ARG A C 1
ATOM 703 O O . ARG A 1 86 ? 18.924 -6.170 -15.732 1.00 62.59 86 ARG A O 1
ATOM 710 N N . PRO A 1 87 ? 18.170 -6.790 -17.761 1.00 56.19 87 PRO A N 1
ATOM 711 C CA . PRO A 1 87 ? 19.501 -6.803 -18.354 1.00 56.19 87 PRO A CA 1
ATOM 712 C C . PRO A 1 87 ? 20.085 -5.382 -18.324 1.00 56.19 87 PRO A C 1
ATOM 714 O O . PRO A 1 87 ? 19.330 -4.421 -18.513 1.00 56.19 87 PRO A O 1
ATOM 717 N N . PRO A 1 88 ? 21.400 -5.225 -18.083 1.00 52.91 88 PRO A N 1
ATOM 718 C CA . PRO A 1 88 ? 22.035 -3.919 -18.131 1.00 52.91 88 PRO A CA 1
ATOM 719 C C . PRO A 1 88 ? 21.778 -3.306 -19.506 1.00 52.91 88 PRO A C 1
ATOM 721 O O . PRO A 1 88 ? 21.989 -3.956 -20.534 1.00 52.91 88 PRO A O 1
ATOM 724 N N . VAL A 1 89 ? 21.281 -2.068 -19.516 1.00 54.84 89 VAL A N 1
ATOM 725 C CA . VAL A 1 89 ? 21.108 -1.299 -20.749 1.00 54.84 89 VAL A CA 1
ATOM 726 C C . VAL A 1 89 ? 22.485 -1.220 -21.401 1.00 54.84 89 VAL A C 1
ATOM 728 O O . VAL A 1 89 ? 23.403 -0.616 -20.850 1.00 54.84 89 VAL A O 1
ATOM 731 N N . SER A 1 90 ? 22.654 -1.921 -22.519 1.00 47.75 90 SER A N 1
ATOM 732 C CA . SER A 1 90 ? 23.882 -1.854 -23.305 1.00 47.75 90 SER A CA 1
ATOM 733 C C . SER A 1 90 ? 23.834 -0.529 -24.061 1.00 47.75 90 SER A C 1
ATOM 735 O O . SER A 1 90 ? 22.950 -0.352 -24.898 1.00 47.75 90 SER A O 1
ATOM 737 N N . LEU A 1 91 ? 24.700 0.410 -23.665 1.00 39.91 91 LEU A N 1
ATOM 738 C CA . LEU A 1 91 ? 24.949 1.671 -24.373 1.00 39.91 91 LEU A CA 1
ATOM 739 C C . LEU A 1 91 ? 25.670 1.414 -25.698 1.00 39.91 91 LEU A C 1
ATOM 741 O O . LEU A 1 91 ? 26.560 0.532 -25.711 1.00 39.91 91 LEU A O 1
#